Protein AF-Q0CJA8-F1 (afdb_monomer_lite)

Structure (mmCIF, N/CA/C/O backbone):
data_AF-Q0CJA8-F1
#
_entry.id   AF-Q0CJA8-F1
#
loop_
_atom_site.group_PDB
_atom_site.id
_atom_site.type_symbol
_atom_site.label_atom_id
_atom_site.label_alt_id
_atom_site.label_comp_id
_atom_site.label_asym_id
_atom_site.label_entity_id
_atom_site.label_seq_id
_atom_site.pdbx_PDB_ins_code
_atom_site.Cartn_x
_atom_site.Cartn_y
_atom_site.Cartn_z
_atom_site.occupancy
_atom_site.B_iso_or_equiv
_atom_site.auth_seq_id
_atom_site.auth_comp_id
_atom_site.auth_asym_id
_atom_site.auth_atom_id
_atom_site.pdbx_PDB_model_num
ATOM 1 N N . MET A 1 1 ? -18.401 -50.082 -45.861 1.00 36.56 1 MET A N 1
ATOM 2 C CA . MET A 1 1 ? -17.234 -49.374 -46.428 1.00 36.56 1 MET A CA 1
ATOM 3 C C . MET A 1 1 ? -16.599 -48.548 -45.324 1.00 36.56 1 MET A C 1
ATOM 5 O O . MET A 1 1 ? -17.318 -48.030 -44.482 1.00 36.56 1 MET A O 1
ATOM 9 N N . VAL A 1 2 ? -15.270 -48.562 -45.287 1.00 37.38 2 VAL A N 1
ATOM 10 C CA . VAL A 1 2 ? -14.382 -47.976 -44.272 1.00 37.38 2 VAL A CA 1
ATOM 11 C C . VAL A 1 2 ? -14.231 -46.462 -44.493 1.00 37.38 2 VAL A C 1
ATOM 13 O O . VAL A 1 2 ? -14.457 -45.998 -45.608 1.00 37.38 2 VAL A O 1
ATOM 16 N N . SER A 1 3 ? -13.731 -45.773 -43.458 1.00 34.97 3 SER A N 1
ATOM 17 C CA . SER A 1 3 ? -13.050 -44.462 -43.470 1.00 34.97 3 SER A CA 1
ATOM 18 C C . SER A 1 3 ? -13.935 -43.213 -43.446 1.00 34.97 3 SER A C 1
ATOM 20 O O . SER A 1 3 ? -14.937 -43.146 -44.136 1.00 34.97 3 SER A O 1
ATOM 22 N N . SER A 1 4 ? -13.614 -42.141 -42.718 1.00 42.16 4 SER A N 1
ATOM 23 C CA . SER A 1 4 ? -12.498 -41.833 -41.813 1.00 42.16 4 SER A CA 1
ATOM 24 C C . SER A 1 4 ? -12.898 -40.635 -40.945 1.00 42.16 4 SER A C 1
ATOM 26 O O . SER A 1 4 ? -13.645 -39.761 -41.374 1.00 42.16 4 SER A O 1
ATOM 28 N N . SER A 1 5 ? -12.349 -40.597 -39.738 1.00 47.03 5 SER A N 1
ATOM 29 C CA . SER A 1 5 ? -12.388 -39.492 -38.783 1.00 47.03 5 SER A CA 1
ATOM 30 C C . SER A 1 5 ? -11.631 -38.235 -39.272 1.00 47.03 5 SER A C 1
ATOM 32 O O . SER A 1 5 ? -10.778 -38.346 -40.149 1.00 47.03 5 SER A O 1
ATOM 34 N N . VAL A 1 6 ? -11.835 -37.107 -38.560 1.00 43.12 6 VAL A N 1
ATOM 35 C CA . VAL A 1 6 ? -10.802 -36.138 -38.087 1.00 43.12 6 VAL A CA 1
ATOM 36 C C . VAL A 1 6 ? -10.904 -34.654 -38.552 1.00 43.12 6 VAL A C 1
ATOM 38 O O . VAL A 1 6 ? -10.620 -34.327 -39.694 1.00 43.12 6 VAL A O 1
ATOM 41 N N . LYS A 1 7 ? -11.120 -33.791 -37.529 1.00 45.44 7 LYS A N 1
ATOM 42 C CA . LYS A 1 7 ? -10.641 -32.404 -37.221 1.00 45.44 7 LYS A CA 1
ATOM 43 C C . LYS A 1 7 ? -11.116 -31.178 -38.021 1.00 45.44 7 LYS A C 1
ATOM 45 O O . LYS A 1 7 ? -10.815 -31.035 -39.194 1.00 45.44 7 LYS A O 1
ATOM 50 N N . LEU A 1 8 ? -11.625 -30.177 -37.291 1.00 44.47 8 LEU A N 1
ATOM 51 C CA . LEU A 1 8 ? -10.907 -29.016 -36.698 1.00 44.47 8 LEU A CA 1
ATOM 52 C C . LEU A 1 8 ? -11.946 -28.299 -35.796 1.00 44.47 8 LEU A C 1
ATOM 54 O O . LEU A 1 8 ? -13.041 -28.032 -36.267 1.00 44.47 8 LEU A O 1
ATOM 58 N N . LEU A 1 9 ? -11.847 -28.194 -34.465 1.00 47.41 9 LEU A N 1
ATOM 59 C CA . LEU A 1 9 ? -10.928 -27.439 -33.596 1.00 47.41 9 LEU A CA 1
ATOM 60 C C . LEU A 1 9 ? -10.738 -25.954 -33.969 1.00 47.41 9 LEU A C 1
ATOM 62 O O . LEU A 1 9 ? -10.571 -25.631 -35.138 1.00 47.41 9 LEU A O 1
ATOM 66 N N . LEU A 1 10 ? -10.631 -25.136 -32.911 1.00 41.78 10 LEU A N 1
ATOM 67 C CA . LEU A 1 10 ? -10.485 -23.674 -32.797 1.00 41.78 10 LEU A CA 1
ATOM 68 C C . LEU A 1 10 ? -11.834 -22.936 -32.681 1.00 41.78 10 LEU A C 1
ATOM 70 O O . LEU A 1 10 ? -12.652 -22.987 -33.582 1.00 41.78 10 LEU A O 1
ATOM 74 N N . SER A 1 11 ? -12.159 -22.249 -31.585 1.00 42.72 11 SER A N 1
ATOM 75 C CA . SER A 1 11 ? -11.274 -21.460 -30.722 1.00 42.72 11 SER A CA 1
ATOM 76 C C . SER A 1 11 ? -11.854 -21.283 -29.313 1.00 42.72 11 SER A C 1
ATOM 78 O O . SER A 1 11 ? -12.697 -20.421 -29.078 1.00 42.72 11 SER A O 1
ATOM 80 N N . ALA A 1 12 ? -11.340 -22.053 -28.354 1.00 37.88 12 ALA A N 1
ATOM 81 C CA . ALA A 1 12 ? -11.289 -21.606 -26.969 1.00 37.88 12 ALA A CA 1
ATOM 82 C C . ALA A 1 12 ? -10.102 -20.640 -26.873 1.00 37.88 12 ALA A C 1
ATOM 84 O O . ALA A 1 12 ? -8.967 -21.064 -26.658 1.00 37.88 12 ALA A O 1
ATOM 85 N N . PHE A 1 13 ? -10.341 -19.352 -27.133 1.00 45.44 13 PHE A N 1
ATOM 86 C CA . PHE A 1 13 ? -9.369 -18.335 -26.753 1.00 45.44 13 PHE A CA 1
ATOM 87 C C . PHE A 1 13 ? -9.346 -18.288 -25.232 1.00 45.44 13 PHE A C 1
ATOM 89 O O . PHE A 1 13 ? -10.306 -17.885 -24.576 1.00 45.44 13 PHE A O 1
ATOM 96 N N . GLY A 1 14 ? -8.248 -18.814 -24.701 1.00 45.00 14 GLY A N 1
ATOM 97 C CA . GLY A 1 14 ? -7.939 -18.791 -23.296 1.00 45.00 14 GLY A CA 1
ATOM 98 C C . GLY A 1 14 ? -7.745 -17.358 -22.834 1.00 45.00 14 GLY A C 1
ATOM 99 O O . GLY A 1 14 ? -6.890 -16.636 -23.334 1.00 45.00 14 GLY A O 1
ATOM 100 N N . LEU A 1 15 ? -8.501 -17.000 -21.811 1.00 44.06 15 LEU A N 1
ATOM 101 C CA . LEU A 1 15 ? -8.012 -16.135 -20.754 1.00 44.06 15 LEU A CA 1
ATOM 102 C C . LEU A 1 15 ? -7.876 -17.021 -19.519 1.00 44.06 15 LEU A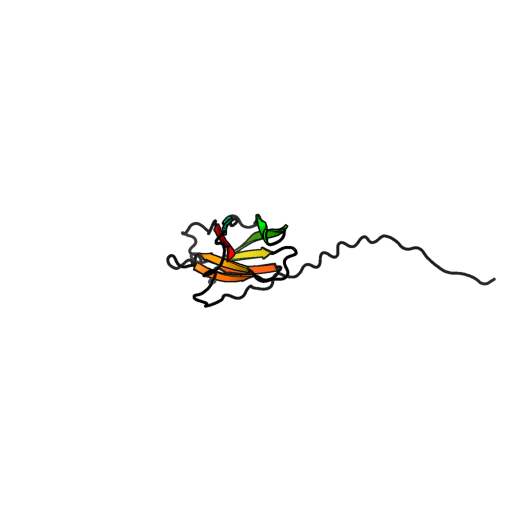 C 1
ATOM 104 O O . LEU A 1 15 ? -8.609 -16.889 -18.546 1.00 44.06 15 LEU A O 1
ATOM 108 N N . MET A 1 16 ? -6.926 -17.961 -19.570 1.00 36.38 16 MET A N 1
ATOM 109 C CA . MET A 1 16 ? -6.277 -18.391 -18.335 1.00 36.38 16 MET A CA 1
ATOM 110 C C . MET A 1 16 ? -5.393 -17.220 -17.909 1.00 36.38 16 MET A C 1
ATOM 112 O O . MET A 1 16 ? -4.185 -17.221 -18.120 1.00 36.38 16 MET A O 1
ATOM 116 N N . GLY A 1 17 ? -6.021 -16.174 -17.369 1.00 34.66 17 GLY A N 1
ATOM 117 C CA . GLY A 1 17 ? -5.324 -15.302 -16.447 1.00 34.66 17 GLY A CA 1
ATOM 118 C C . GLY A 1 17 ? -4.960 -16.206 -15.287 1.00 34.66 17 GLY A C 1
ATOM 119 O O . GLY A 1 17 ? -5.837 -16.607 -14.524 1.00 34.66 17 GLY A O 1
ATOM 120 N N . PHE A 1 18 ? -3.701 -16.632 -15.228 1.00 39.69 18 PHE A N 1
ATOM 121 C CA . PHE A 1 18 ? -3.167 -17.251 -14.032 1.00 39.69 18 PHE A CA 1
ATOM 122 C C . PHE A 1 18 ? -3.367 -16.219 -12.928 1.00 39.69 18 PHE A C 1
ATOM 124 O O . PHE A 1 18 ? -2.618 -15.251 -12.836 1.00 39.69 18 PHE A O 1
ATOM 131 N N . ALA A 1 19 ? -4.432 -16.375 -12.143 1.00 48.25 19 ALA A N 1
ATOM 132 C CA . ALA A 1 19 ? -4.582 -15.666 -10.893 1.00 48.25 19 ALA A CA 1
ATOM 133 C C . ALA A 1 19 ? -3.474 -16.215 -9.997 1.00 48.25 19 ALA A C 1
ATOM 135 O O . ALA A 1 19 ? -3.655 -17.206 -9.291 1.00 48.25 19 ALA A O 1
ATOM 136 N N . THR A 1 20 ? -2.276 -15.643 -10.113 1.00 55.50 20 THR A N 1
ATOM 137 C CA . THR A 1 20 ? -1.251 -15.808 -9.097 1.00 55.50 20 THR A CA 1
ATOM 138 C C . THR A 1 20 ? -1.882 -15.243 -7.838 1.00 55.50 20 THR A C 1
ATOM 140 O O . THR A 1 20 ? -2.110 -14.034 -7.759 1.00 55.50 20 THR A O 1
ATOM 143 N N . ALA A 1 21 ? -2.279 -16.118 -6.915 1.00 56.34 21 ALA A N 1
ATOM 144 C CA . ALA A 1 21 ? -2.753 -15.678 -5.617 1.00 56.34 21 ALA A CA 1
ATOM 145 C C . ALA A 1 21 ? -1.670 -14.778 -5.020 1.00 56.34 21 ALA A C 1
ATOM 147 O O . ALA A 1 21 ? -0.488 -15.129 -5.077 1.00 56.34 21 ALA A O 1
ATOM 148 N N . ALA A 1 22 ? -2.071 -13.616 -4.514 1.00 61.78 22 ALA A N 1
ATOM 149 C CA . ALA A 1 22 ? -1.145 -12.745 -3.823 1.00 61.78 22 ALA A CA 1
ATOM 150 C C . ALA A 1 22 ? -0.563 -13.518 -2.634 1.00 61.78 22 ALA A C 1
ATOM 152 O O . ALA A 1 22 ? -1.296 -14.091 -1.826 1.00 61.78 22 ALA A O 1
ATOM 153 N N . VAL A 1 23 ? 0.762 -13.609 -2.578 1.00 78.00 23 VAL A N 1
ATOM 154 C CA . VAL A 1 23 ? 1.463 -14.170 -1.416 1.00 78.00 23 VAL A CA 1
ATOM 155 C C . VAL A 1 23 ? 1.626 -13.045 -0.399 1.00 78.00 23 VAL A C 1
ATOM 157 O O . VAL A 1 23 ? 1.694 -11.889 -0.788 1.00 78.00 23 VAL A O 1
ATOM 160 N N . GLN A 1 24 ? 1.687 -13.320 0.899 1.00 79.00 24 GLN A N 1
ATOM 161 C CA . GLN A 1 24 ? 2.022 -12.261 1.853 1.00 79.00 24 GLN A CA 1
ATOM 162 C C . GLN A 1 24 ? 3.492 -11.845 1.665 1.00 79.00 24 GLN A C 1
ATOM 164 O O . GLN A 1 24 ? 4.369 -12.707 1.656 1.00 79.00 24 GLN A O 1
ATOM 169 N N . CYS A 1 25 ? 3.764 -10.547 1.511 1.00 82.44 25 CYS A N 1
ATOM 170 C CA . CYS A 1 25 ? 5.130 -10.040 1.375 1.00 82.44 25 CYS A CA 1
ATOM 171 C C . CYS A 1 25 ? 5.890 -10.143 2.715 1.00 82.44 25 CYS A C 1
ATOM 173 O O . CYS A 1 25 ? 5.310 -9.940 3.790 1.00 82.44 25 CYS A O 1
ATOM 175 N N . ASP A 1 26 ? 7.201 -10.386 2.656 1.00 76.56 26 ASP A N 1
ATOM 176 C CA . ASP A 1 26 ? 8.048 -10.467 3.848 1.00 76.56 26 ASP A CA 1
ATOM 177 C C . ASP A 1 26 ? 8.347 -9.069 4.410 1.00 76.56 26 ASP A C 1
ATOM 179 O O . ASP A 1 26 ? 8.857 -8.190 3.707 1.00 76.56 26 ASP A O 1
ATOM 183 N N . LEU A 1 27 ? 8.056 -8.868 5.700 1.00 80.38 27 LEU A N 1
ATOM 184 C CA . LEU A 1 27 ? 8.531 -7.706 6.451 1.00 80.38 27 LEU A CA 1
ATOM 185 C C . LEU A 1 27 ? 10.025 -7.889 6.727 1.00 80.38 27 LEU A C 1
ATOM 187 O O . LEU A 1 27 ? 10.428 -8.871 7.354 1.00 80.38 27 LEU A O 1
ATOM 191 N N . VAL A 1 28 ? 10.842 -6.929 6.306 1.00 77.56 28 VAL A N 1
ATOM 192 C CA . VAL A 1 28 ? 12.296 -7.019 6.451 1.00 77.56 28 VAL A CA 1
ATOM 193 C C . VAL A 1 28 ? 12.778 -6.074 7.541 1.00 77.56 28 VAL A C 1
ATOM 195 O O . VAL A 1 28 ? 12.577 -4.866 7.479 1.00 77.56 28 VAL A O 1
ATOM 198 N N . ALA A 1 29 ? 13.458 -6.636 8.542 1.00 66.38 29 ALA A N 1
ATOM 199 C CA . ALA A 1 29 ? 14.008 -5.915 9.692 1.00 66.38 29 ALA A CA 1
ATOM 200 C C . ALA A 1 29 ? 15.339 -5.188 9.386 1.00 66.38 29 ALA A C 1
ATOM 202 O O . ALA A 1 29 ? 16.186 -5.063 10.265 1.00 66.38 29 ALA A O 1
ATOM 203 N N . SER A 1 30 ? 15.575 -4.785 8.134 1.00 58.34 30 SER A N 1
ATOM 204 C CA . SER A 1 30 ? 16.865 -4.236 7.697 1.00 58.34 30 SER A CA 1
ATOM 205 C C . SER A 1 30 ? 16.913 -2.712 7.826 1.00 58.34 30 SER A C 1
ATOM 207 O O . SER A 1 30 ? 16.070 -2.014 7.263 1.00 58.34 30 SER A O 1
ATOM 209 N N . ASP A 1 31 ? 17.968 -2.211 8.478 1.00 56.12 31 ASP A N 1
ATOM 210 C CA . ASP A 1 31 ? 18.325 -0.785 8.572 1.00 56.12 31 ASP A CA 1
ATOM 211 C C . ASP A 1 31 ? 18.698 -0.145 7.215 1.00 56.12 31 ASP A C 1
ATOM 213 O O . ASP A 1 31 ? 18.883 1.072 7.128 1.00 56.12 31 ASP A O 1
ATOM 217 N N . ASP A 1 32 ? 18.839 -0.956 6.160 1.00 54.81 32 ASP A N 1
ATOM 218 C CA . ASP A 1 32 ? 19.341 -0.550 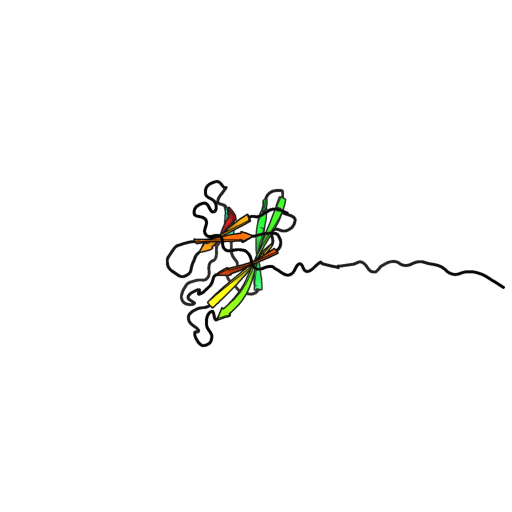4.844 1.00 54.81 32 ASP A CA 1
ATOM 219 C C . ASP A 1 32 ? 18.256 -0.471 3.765 1.00 54.81 32 ASP A C 1
ATOM 221 O O . ASP A 1 32 ? 18.575 -0.260 2.591 1.00 54.81 32 ASP A O 1
ATOM 225 N N . CYS A 1 33 ? 16.978 -0.608 4.133 1.00 65.31 33 CYS A N 1
ATOM 226 C CA . CYS A 1 33 ? 15.879 -0.467 3.183 1.00 65.31 33 CYS A CA 1
ATOM 227 C C . CYS A 1 33 ? 15.999 0.869 2.431 1.00 65.31 33 CYS A C 1
ATOM 229 O O . CYS A 1 33 ? 15.893 1.936 3.032 1.00 65.31 33 CYS A O 1
ATOM 231 N N . GLY A 1 34 ? 16.268 0.822 1.125 1.00 55.81 34 GLY A N 1
ATOM 232 C CA . GLY A 1 34 ? 16.364 2.019 0.286 1.00 55.81 34 GLY A CA 1
ATOM 233 C C . GLY A 1 34 ? 17.544 2.948 0.539 1.00 55.81 34 GLY A C 1
ATOM 234 O O . GLY A 1 34 ? 17.538 4.064 0.024 1.00 55.81 34 GLY A O 1
ATOM 235 N N . ARG A 1 35 ? 18.576 2.536 1.293 1.00 52.81 35 ARG A N 1
ATOM 236 C CA . ARG A 1 35 ? 19.730 3.416 1.576 1.00 52.81 35 ARG A CA 1
ATOM 237 C C . ARG A 1 35 ? 20.536 3.824 0.336 1.00 52.81 35 ARG A C 1
ATOM 239 O O . ARG A 1 35 ? 21.317 4.765 0.432 1.00 52.81 35 ARG A O 1
ATOM 246 N N . ASN A 1 36 ? 20.356 3.156 -0.805 1.00 50.94 36 ASN A N 1
ATOM 247 C CA . ASN A 1 36 ? 21.163 3.369 -2.013 1.00 50.94 36 ASN A CA 1
ATOM 248 C C . ASN A 1 36 ? 20.351 3.572 -3.303 1.00 50.94 36 ASN A C 1
ATOM 250 O O . ASN A 1 36 ? 20.908 3.456 -4.394 1.00 50.94 36 ASN A O 1
ATOM 254 N N . SER A 1 37 ? 19.059 3.875 -3.215 1.00 51.88 37 SER A N 1
ATOM 255 C CA . SER A 1 37 ? 18.171 3.843 -4.382 1.00 51.88 37 SER A CA 1
ATOM 256 C C . SER A 1 37 ? 17.327 5.102 -4.504 1.00 51.88 37 SER A C 1
ATOM 258 O O . SER A 1 37 ? 17.060 5.808 -3.534 1.00 51.88 37 SER A O 1
ATOM 260 N N . HIS A 1 38 ? 16.964 5.413 -5.747 1.00 53.84 38 HIS A N 1
ATOM 261 C CA . HIS A 1 38 ? 16.131 6.544 -6.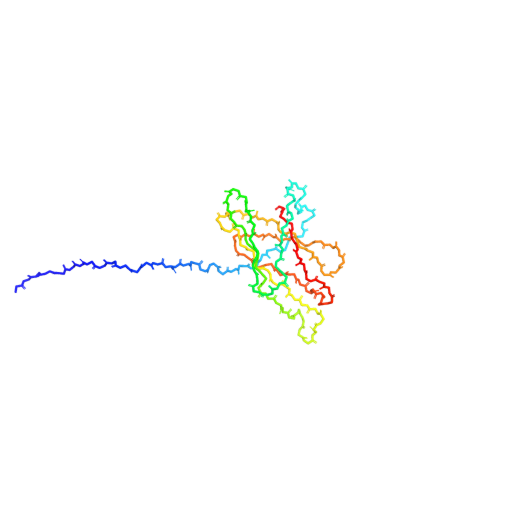127 1.00 53.84 38 HIS A CA 1
ATOM 262 C C . HIS A 1 38 ? 14.7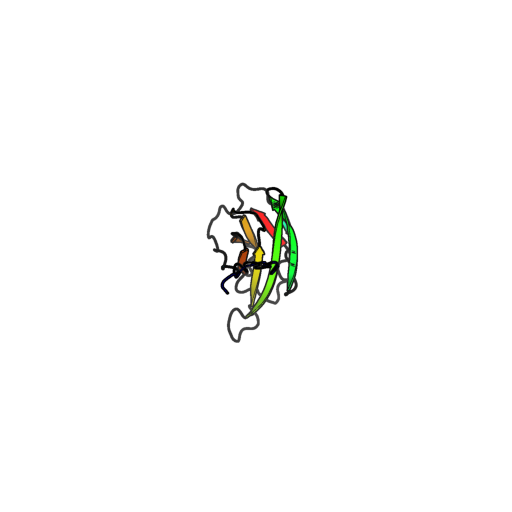92 6.485 -5.384 1.00 53.84 38 HIS A C 1
ATOM 264 O O . HIS A 1 38 ? 13.876 5.808 -5.835 1.00 53.84 38 HIS A O 1
ATOM 270 N N . SER A 1 39 ? 14.696 7.194 -4.257 1.00 59.34 39 SER A N 1
ATOM 271 C CA . SER A 1 39 ? 13.446 7.379 -3.525 1.00 59.34 39 SER A CA 1
ATOM 272 C C . SER A 1 39 ? 12.465 8.110 -4.434 1.00 59.34 39 SER A C 1
ATOM 274 O O . SER A 1 39 ? 12.610 9.307 -4.702 1.00 59.34 39 SER A O 1
ATOM 276 N N . LEU A 1 40 ? 11.520 7.353 -4.977 1.00 69.69 40 LEU A N 1
ATOM 277 C CA . LEU A 1 40 ? 10.379 7.877 -5.704 1.00 69.69 40 LEU A CA 1
ATOM 278 C C . LEU A 1 40 ? 9.164 7.715 -4.802 1.00 69.69 40 LEU A C 1
ATOM 280 O O . LEU A 1 40 ? 8.874 6.619 -4.320 1.00 69.69 40 LEU A O 1
ATOM 284 N N . ASP A 1 41 ? 8.502 8.839 -4.552 1.00 81.12 41 ASP A N 1
ATOM 285 C CA . ASP A 1 41 ? 7.280 8.897 -3.767 1.00 81.12 41 ASP A CA 1
ATOM 286 C C . ASP A 1 41 ? 6.082 8.619 -4.680 1.00 81.12 41 ASP A C 1
ATOM 288 O O . ASP A 1 41 ? 5.899 9.270 -5.717 1.00 81.12 41 ASP A O 1
ATOM 292 N N . HIS A 1 42 ? 5.285 7.622 -4.316 1.00 86.44 42 HIS A N 1
ATOM 293 C CA . HIS A 1 42 ? 4.164 7.137 -5.109 1.00 86.44 42 HIS A CA 1
ATOM 294 C C . HIS A 1 42 ? 2.871 7.216 -4.313 1.00 86.44 42 HIS A C 1
ATOM 296 O O . HIS A 1 42 ? 2.835 6.948 -3.115 1.00 86.44 42 HIS A O 1
ATOM 302 N N . LYS A 1 43 ? 1.770 7.534 -5.000 1.00 90.12 43 LYS A N 1
ATOM 303 C CA . LYS A 1 43 ? 0.451 7.584 -4.365 1.00 90.12 43 LYS A CA 1
ATOM 304 C C . LYS A 1 43 ? 0.002 6.196 -3.926 1.00 90.12 43 LYS A C 1
ATOM 306 O O . LYS A 1 43 ? 0.022 5.256 -4.720 1.00 90.12 43 LYS A O 1
ATOM 311 N N . LEU A 1 44 ? -0.534 6.118 -2.715 1.00 92.56 44 LEU A N 1
ATOM 312 C CA . LEU A 1 44 ? -1.207 4.948 -2.172 1.00 92.56 44 LEU A CA 1
ATOM 313 C C . LEU A 1 44 ? -2.729 5.189 -2.128 1.00 92.56 44 LEU A C 1
ATOM 315 O O . LEU A 1 44 ? -3.166 6.269 -1.720 1.00 92.56 44 LEU A O 1
ATOM 319 N N . PRO A 1 45 ? -3.566 4.240 -2.583 1.00 94.12 45 PRO A N 1
ATOM 320 C CA . PRO A 1 45 ? -5.016 4.393 -2.513 1.00 94.12 45 PRO A CA 1
ATOM 321 C C . PRO A 1 45 ? -5.499 4.463 -1.063 1.00 94.12 45 PRO A C 1
ATOM 323 O O . PRO A 1 45 ? -5.194 3.593 -0.263 1.00 94.12 45 PRO A O 1
ATOM 326 N N . THR A 1 46 ? -6.334 5.450 -0.746 1.00 94.69 46 THR A N 1
ATOM 327 C CA . THR A 1 46 ? -6.871 5.665 0.612 1.00 94.69 46 THR A CA 1
ATOM 328 C C . THR A 1 46 ? -8.283 5.111 0.808 1.00 94.69 46 THR A C 1
ATOM 330 O O . THR A 1 46 ? -8.886 5.272 1.865 1.00 94.69 46 THR A O 1
ATOM 333 N N . SER A 1 47 ? -8.850 4.472 -0.216 1.00 95.94 47 SER A N 1
ATOM 334 C CA . SER A 1 47 ? -10.191 3.883 -0.185 1.00 95.94 47 SER A CA 1
ATOM 335 C C . SER A 1 47 ? -10.142 2.421 -0.606 1.00 95.94 47 SER A C 1
ATOM 337 O O . SER A 1 47 ? -9.611 2.104 -1.672 1.00 95.94 47 SER A O 1
ATOM 339 N N . VAL A 1 48 ? -10.736 1.542 0.205 1.00 95.88 48 VAL A N 1
ATOM 340 C CA . VAL A 1 48 ? -10.818 0.099 -0.071 1.00 95.88 48 VAL A CA 1
ATOM 341 C C . VAL A 1 48 ? -11.429 -0.156 -1.455 1.00 95.88 48 VAL A C 1
ATOM 343 O O . VAL A 1 48 ? -12.426 0.456 -1.835 1.00 95.88 48 VAL A O 1
ATOM 346 N N . GLY A 1 49 ? -10.806 -1.052 -2.217 1.00 93.88 49 GLY A N 1
ATOM 347 C CA . GLY A 1 49 ? -11.147 -1.387 -3.599 1.00 93.88 49 GLY A CA 1
ATOM 348 C C . GLY A 1 49 ? -10.509 -0.477 -4.652 1.00 93.88 49 GLY A C 1
ATOM 349 O O . GLY A 1 49 ? -10.587 -0.793 -5.838 1.00 93.88 49 GLY A O 1
ATOM 350 N N . SER A 1 50 ? -9.867 0.622 -4.249 1.00 94.94 50 SER A N 1
ATOM 351 C CA . SER A 1 50 ? -9.209 1.547 -5.178 1.00 94.94 50 SER A CA 1
ATOM 352 C C . SER A 1 50 ? -7.789 1.097 -5.508 1.00 94.94 50 SER A C 1
ATOM 354 O O . SER A 1 50 ? -7.101 0.504 -4.676 1.00 94.94 50 SER A O 1
ATOM 356 N N . THR A 1 51 ? -7.336 1.443 -6.712 1.00 95.31 51 THR A N 1
ATOM 357 C CA . THR A 1 51 ? -6.008 1.101 -7.227 1.00 95.31 51 THR A CA 1
ATOM 358 C C . THR A 1 51 ? -5.343 2.339 -7.801 1.00 95.31 51 THR A C 1
ATOM 360 O O . THR A 1 51 ? -5.969 3.085 -8.557 1.00 95.31 51 THR A O 1
ATOM 363 N N . PHE A 1 52 ? -4.068 2.535 -7.479 1.00 93.31 52 PHE A N 1
ATOM 364 C CA . PHE A 1 52 ? -3.207 3.480 -8.178 1.00 93.31 52 PHE A CA 1
ATOM 365 C C . PHE A 1 52 ? -2.128 2.743 -8.958 1.00 93.31 52 PHE A C 1
ATOM 367 O O . PHE A 1 52 ? -1.671 1.671 -8.564 1.00 93.31 52 PHE A O 1
ATOM 374 N N . PHE A 1 53 ? -1.755 3.340 -10.085 1.00 89.69 53 PHE A N 1
ATOM 375 C CA . PHE A 1 53 ? -0.761 2.829 -11.014 1.00 89.69 53 PHE A CA 1
ATOM 376 C C . PHE A 1 53 ? 0.411 3.803 -11.053 1.00 89.69 53 PHE A C 1
ATOM 378 O O . PHE A 1 53 ? 0.211 5.021 -11.022 1.00 89.69 53 PHE A O 1
ATOM 385 N N . ALA A 1 54 ? 1.614 3.260 -11.140 1.00 83.94 54 ALA A N 1
ATOM 386 C CA . ALA A 1 54 ? 2.843 4.007 -11.312 1.00 83.94 54 ALA A CA 1
ATOM 387 C C . ALA A 1 54 ? 3.690 3.345 -12.397 1.00 83.94 54 ALA A C 1
ATOM 389 O O . ALA A 1 54 ? 3.646 2.125 -12.581 1.00 83.94 54 ALA A O 1
ATOM 390 N N . ASP A 1 55 ? 4.485 4.152 -13.093 1.00 78.38 55 ASP A N 1
ATOM 391 C CA . ASP A 1 55 ? 5.503 3.624 -13.989 1.00 78.38 55 ASP A CA 1
ATOM 392 C C . ASP A 1 55 ? 6.529 2.841 -13.155 1.00 78.38 55 ASP A C 1
ATOM 394 O O . ASP A 1 55 ? 7.104 3.358 -12.194 1.00 78.38 55 ASP A O 1
ATOM 398 N N . GLY A 1 56 ? 6.711 1.568 -13.494 1.00 68.94 56 GLY A N 1
ATOM 399 C CA . GLY A 1 56 ? 7.733 0.702 -12.921 1.00 68.94 56 GLY A CA 1
ATOM 400 C C . GLY A 1 56 ? 9.091 0.904 -13.590 1.00 68.94 56 GLY A C 1
ATOM 401 O O . GLY A 1 56 ? 9.237 1.642 -14.568 1.00 68.94 56 GLY A O 1
ATOM 402 N N . PHE A 1 57 ? 10.115 0.204 -13.101 1.00 63.09 57 PHE A N 1
ATOM 403 C CA . PHE A 1 57 ? 11.410 0.216 -13.779 1.00 63.09 57 PHE A CA 1
ATOM 404 C C . PHE A 1 57 ? 11.346 -0.611 -15.074 1.00 63.09 57 PHE A C 1
ATOM 406 O O . PHE A 1 57 ? 10.534 -1.522 -15.218 1.00 63.09 57 PHE A O 1
ATOM 413 N N . HIS A 1 58 ? 12.215 -0.286 -16.035 1.00 66.44 58 HIS A N 1
ATOM 414 C CA . HIS A 1 58 ? 12.324 -0.985 -17.326 1.00 66.44 58 HIS A CA 1
ATOM 415 C C . HIS A 1 58 ? 11.058 -0.964 -18.213 1.00 66.44 58 HIS A C 1
ATOM 417 O O . HIS A 1 58 ? 10.955 -1.762 -19.140 1.00 66.44 58 HIS A O 1
ATOM 423 N N . GLY A 1 59 ? 10.135 -0.020 -17.989 1.00 66.44 59 GLY A N 1
ATOM 424 C CA . GLY A 1 59 ? 8.965 0.201 -18.852 1.00 66.44 59 GLY A CA 1
ATOM 425 C C . GLY A 1 59 ? 7.725 -0.630 -18.501 1.00 66.44 59 GLY A C 1
ATOM 426 O O . GLY A 1 59 ? 6.780 -0.644 -19.286 1.00 66.44 59 GLY A O 1
ATOM 427 N N . GLY A 1 60 ? 7.723 -1.313 -17.350 1.00 74.44 60 GLY A N 1
ATOM 428 C CA . GLY A 1 60 ? 6.535 -1.967 -16.790 1.00 74.44 60 GLY A CA 1
ATOM 429 C C . GLY A 1 60 ? 5.641 -1.005 -15.998 1.00 74.44 60 GLY A C 1
ATOM 430 O O . GLY A 1 60 ? 6.010 0.142 -15.761 1.00 74.44 60 GLY A O 1
ATOM 431 N N . VAL A 1 61 ? 4.473 -1.477 -15.554 1.00 82.44 61 VAL A N 1
ATOM 432 C CA . VAL A 1 61 ? 3.559 -0.732 -14.667 1.00 82.44 61 VAL A CA 1
ATOM 433 C C . VAL A 1 61 ? 3.464 -1.459 -13.332 1.00 82.44 61 VAL A C 1
ATOM 435 O O . VAL A 1 61 ? 3.142 -2.646 -13.295 1.00 82.44 61 VAL A O 1
ATOM 438 N N . VAL A 1 62 ? 3.701 -0.733 -12.241 1.00 86.31 62 VAL A N 1
ATOM 439 C CA . VAL A 1 62 ? 3.427 -1.198 -10.877 1.00 86.31 62 VAL A CA 1
ATOM 440 C C . VAL A 1 62 ? 2.047 -0.696 -10.467 1.00 86.31 62 VAL A C 1
ATOM 442 O O . VAL A 1 62 ? 1.657 0.422 -10.809 1.00 86.31 62 VAL A O 1
ATOM 445 N N . ASN A 1 63 ? 1.296 -1.499 -9.719 1.00 90.44 63 ASN A N 1
ATOM 446 C CA . ASN A 1 63 ? 0.077 -1.033 -9.072 1.00 90.44 63 ASN A CA 1
ATOM 447 C C . ASN A 1 63 ? 0.042 -1.375 -7.586 1.00 90.44 63 ASN A C 1
ATOM 449 O O . ASN A 1 63 ? 0.609 -2.375 -7.147 1.00 90.44 63 ASN A O 1
ATOM 453 N N . ALA A 1 64 ? -0.644 -0.512 -6.843 1.00 93.38 64 ALA A N 1
ATOM 454 C CA . ALA A 1 64 ? -0.988 -0.703 -5.448 1.00 93.38 64 ALA A CA 1
ATOM 455 C C . ALA A 1 64 ? -2.511 -0.619 -5.320 1.00 93.38 64 ALA A C 1
ATOM 457 O O . ALA A 1 64 ? -3.118 0.373 -5.740 1.00 93.38 64 ALA A O 1
ATOM 458 N N . LYS A 1 65 ? -3.135 -1.647 -4.746 1.00 95.56 65 LYS A N 1
ATOM 459 C CA . LYS A 1 65 ? -4.576 -1.710 -4.485 1.00 95.56 65 LYS A CA 1
ATOM 460 C C . LYS A 1 65 ? -4.834 -1.809 -2.989 1.00 95.56 65 LYS A C 1
ATOM 462 O O . LYS A 1 65 ? -4.241 -2.647 -2.320 1.00 95.56 65 LYS A O 1
ATOM 467 N N . PHE A 1 66 ? -5.739 -0.986 -2.464 1.00 96.88 66 PHE A N 1
ATOM 468 C CA . PHE A 1 66 ? -6.175 -1.105 -1.073 1.00 96.88 66 PHE A CA 1
ATOM 469 C C . PHE A 1 66 ? -7.214 -2.227 -0.984 1.00 96.88 66 PHE A C 1
ATOM 471 O O . PHE A 1 66 ? -8.371 -2.039 -1.356 1.00 96.88 66 PHE A O 1
ATOM 478 N N . GLU A 1 67 ? -6.802 -3.411 -0.541 1.00 96.25 67 GLU A N 1
ATOM 479 C CA . GLU A 1 67 ? -7.643 -4.610 -0.544 1.00 96.25 67 GLU A CA 1
ATOM 480 C C . GLU A 1 67 ? -8.663 -4.619 0.590 1.00 96.25 67 GLU A C 1
ATOM 482 O O . GLU A 1 67 ? -9.839 -4.900 0.354 1.00 96.25 67 GLU A O 1
ATOM 487 N N . SER A 1 68 ? -8.243 -4.316 1.824 1.00 95.69 68 SER A N 1
ATOM 488 C CA . SER A 1 68 ? -9.149 -4.455 2.967 1.00 95.69 68 SER A CA 1
ATOM 489 C C . SER A 1 68 ? -8.769 -3.673 4.220 1.00 95.69 68 SER A C 1
ATOM 491 O O . SER A 1 68 ? -7.602 -3.619 4.607 1.00 95.69 68 SER A O 1
ATOM 493 N N . GLU A 1 69 ? -9.827 -3.154 4.851 1.00 95.06 69 GLU A N 1
ATOM 494 C CA . GLU A 1 69 ? -10.011 -2.711 6.241 1.00 95.06 69 GLU A CA 1
ATOM 495 C C . GLU A 1 69 ? -10.369 -3.834 7.243 1.00 95.06 69 GLU A C 1
ATOM 497 O O . GLU A 1 69 ? -11.562 -4.127 7.323 1.00 95.06 69 GLU A O 1
ATOM 502 N N . THR A 1 70 ? -9.463 -4.472 8.003 1.00 94.62 70 THR A N 1
ATOM 503 C CA . THR A 1 70 ? -9.874 -5.546 8.958 1.00 94.62 70 THR A CA 1
ATOM 504 C C . THR A 1 70 ? -9.499 -5.255 10.408 1.00 94.62 70 THR A C 1
ATOM 506 O O . THR A 1 70 ? -8.519 -4.578 10.664 1.00 94.62 70 THR A O 1
ATOM 509 N N . GLN A 1 71 ? -10.274 -5.730 11.389 1.00 94.25 71 GLN A N 1
ATOM 510 C CA . GLN A 1 71 ? -9.929 -5.539 12.808 1.00 94.25 71 GLN A CA 1
ATOM 511 C C . GLN A 1 71 ? -8.659 -6.318 13.167 1.00 94.25 71 GLN A C 1
ATOM 513 O O . GLN A 1 71 ? -8.629 -7.535 12.992 1.00 94.25 71 GLN A O 1
ATOM 518 N N . SER A 1 72 ? -7.656 -5.645 13.742 1.00 91.88 72 SER A N 1
ATOM 519 C CA . SER A 1 72 ? -6.410 -6.300 14.178 1.00 91.88 72 SER A CA 1
ATOM 520 C C . SER A 1 72 ? -6.645 -7.268 15.336 1.00 91.88 72 SER A C 1
ATOM 522 O O . SER A 1 72 ? -5.976 -8.291 15.463 1.00 91.88 72 SER A O 1
ATOM 524 N N . VAL A 1 73 ? -7.594 -6.931 16.216 1.00 90.12 73 VAL A N 1
ATOM 525 C CA . VAL A 1 73 ? -7.961 -7.731 17.387 1.00 90.12 73 VAL A CA 1
ATOM 526 C C . VAL A 1 73 ? -9.476 -7.795 17.477 1.00 90.12 73 VAL A C 1
ATOM 528 O O . VAL A 1 73 ? -10.152 -6.768 17.469 1.00 90.12 73 VAL A O 1
ATOM 531 N N . SER A 1 74 ? -10.017 -9.006 17.599 1.00 90.12 74 SER A N 1
ATOM 532 C CA . SER A 1 74 ? -11.460 -9.205 17.734 1.00 90.12 74 SER A CA 1
ATOM 533 C C . SER A 1 74 ? -12.014 -8.435 18.938 1.00 90.12 74 SER A C 1
ATOM 535 O O . SER A 1 74 ? -11.483 -8.527 20.045 1.00 90.12 74 SER A O 1
ATOM 537 N N . GLY A 1 75 ? -13.074 -7.656 18.715 1.00 88.50 75 GLY A N 1
ATOM 538 C CA . GLY A 1 75 ? -13.715 -6.847 19.756 1.00 88.50 75 GLY A CA 1
ATOM 539 C C . GLY A 1 75 ? -13.027 -5.510 20.050 1.00 88.50 75 GLY A C 1
ATOM 540 O O . GLY A 1 75 ? -13.575 -4.717 20.813 1.00 88.50 75 GLY A O 1
ATOM 541 N N . ASN A 1 76 ? -11.882 -5.217 19.423 1.00 88.19 76 ASN A N 1
ATOM 542 C CA . ASN A 1 76 ? -11.257 -3.900 19.459 1.00 88.19 76 ASN A CA 1
ATOM 543 C C . ASN A 1 76 ? -11.438 -3.207 18.102 1.00 88.19 76 ASN A C 1
ATOM 545 O O . ASN A 1 76 ? -10.862 -3.613 17.096 1.00 88.19 76 ASN A O 1
ATOM 549 N N . SER A 1 77 ? -12.238 -2.140 18.078 1.00 87.56 77 SER A N 1
ATOM 550 C CA . SER A 1 77 ? -12.489 -1.359 16.865 1.00 87.56 77 SER A CA 1
ATOM 551 C C . SER A 1 77 ? -11.516 -0.198 16.654 1.00 87.56 77 SER A C 1
ATOM 553 O O . SER A 1 77 ? -11.655 0.499 15.656 1.00 87.56 77 SER A O 1
ATOM 555 N N . GLN A 1 78 ? -10.588 0.058 17.580 1.00 91.50 78 GLN A N 1
ATOM 556 C CA . GLN A 1 78 ? -9.608 1.141 17.457 1.00 91.50 78 GLN A CA 1
ATOM 557 C C . GLN A 1 78 ? -8.497 0.787 16.468 1.00 91.50 78 GLN A C 1
ATOM 559 O O . GLN A 1 78 ? -8.048 1.662 15.733 1.00 91.50 78 GLN A O 1
ATOM 564 N N . TYR A 1 79 ? -8.068 -0.477 16.450 1.00 93.12 79 TYR A N 1
ATOM 565 C CA . TYR A 1 79 ? -6.934 -0.923 15.647 1.00 93.12 79 TYR A CA 1
ATOM 566 C C . TYR A 1 79 ? -7.367 -1.819 14.494 1.00 93.12 79 TYR A C 1
ATOM 568 O O . TYR A 1 79 ? -8.137 -2.770 14.675 1.00 93.12 79 TYR A O 1
ATOM 576 N N . VAL A 1 80 ? -6.850 -1.511 13.311 1.00 94.19 80 VAL A N 1
ATOM 577 C CA . VAL A 1 80 ? -7.131 -2.236 12.076 1.00 94.19 80 VAL A CA 1
ATOM 578 C C . VAL A 1 80 ? -5.866 -2.615 11.326 1.00 94.19 80 VAL A C 1
ATOM 580 O O . VAL A 1 80 ? -4.877 -1.895 11.340 1.00 94.19 80 VAL A O 1
ATOM 583 N N . ASP A 1 81 ? -5.903 -3.750 10.646 1.00 93.75 81 ASP A N 1
ATOM 584 C CA . ASP A 1 81 ? -4.879 -4.161 9.704 1.00 93.75 81 ASP A CA 1
ATOM 585 C C . ASP A 1 81 ? -5.282 -3.660 8.314 1.00 93.75 81 ASP A C 1
ATOM 587 O O . ASP A 1 81 ? -6.358 -3.999 7.805 1.00 93.75 81 ASP A O 1
ATOM 591 N N . LEU A 1 82 ? -4.416 -2.840 7.714 1.00 94.88 82 LEU A N 1
ATOM 592 C CA . LEU A 1 82 ? -4.571 -2.353 6.345 1.00 94.88 82 LEU A CA 1
ATOM 593 C C . LEU A 1 82 ? -3.855 -3.323 5.409 1.00 94.88 82 LEU A C 1
ATOM 595 O O . LEU A 1 82 ? -2.658 -3.563 5.578 1.00 94.88 82 LEU A O 1
ATOM 599 N N . THR A 1 83 ? -4.568 -3.869 4.427 1.00 94.94 83 THR A N 1
ATOM 600 C CA . THR A 1 83 ? -3.968 -4.752 3.415 1.00 94.94 83 THR A CA 1
ATOM 601 C C . THR A 1 83 ? -3.871 -4.034 2.079 1.00 94.94 83 THR A C 1
ATOM 603 O O . THR A 1 83 ? -4.887 -3.596 1.538 1.00 94.94 83 THR A O 1
ATOM 606 N N . TYR A 1 84 ? -2.657 -3.948 1.543 1.00 94.75 84 TYR A N 1
ATOM 607 C CA . TYR A 1 84 ? -2.376 -3.420 0.215 1.00 94.75 84 TYR A CA 1
ATOM 608 C C . TYR A 1 84 ? -1.804 -4.521 -0.668 1.00 94.75 84 TYR A C 1
ATOM 610 O O . TYR A 1 84 ? -0.780 -5.107 -0.329 1.00 94.75 84 TYR A O 1
ATOM 618 N N . ASN A 1 85 ? -2.428 -4.774 -1.813 1.00 94.25 85 ASN A N 1
ATOM 619 C CA . ASN A 1 85 ? -1.858 -5.639 -2.833 1.00 94.25 85 ASN A CA 1
ATOM 620 C C . ASN A 1 85 ? -0.919 -4.819 -3.718 1.00 94.25 85 ASN A C 1
ATOM 622 O O . ASN A 1 85 ? -1.350 -3.839 -4.332 1.00 94.25 85 ASN A O 1
ATOM 626 N N . PHE A 1 86 ? 0.350 -5.212 -3.776 1.00 91.75 86 PHE A N 1
ATOM 627 C CA . PHE A 1 86 ? 1.324 -4.648 -4.701 1.00 91.75 86 PHE A CA 1
ATOM 628 C C . PHE A 1 86 ? 1.595 -5.638 -5.822 1.00 91.75 86 PHE A C 1
ATOM 630 O O . PHE A 1 86 ? 1.928 -6.801 -5.579 1.00 91.75 86 PHE A O 1
ATOM 637 N N . ASN A 1 87 ? 1.507 -5.154 -7.056 1.00 89.75 87 ASN A N 1
ATOM 638 C CA . ASN A 1 87 ? 1.779 -5.948 -8.239 1.00 89.75 87 ASN A CA 1
ATOM 639 C C . ASN A 1 87 ? 2.754 -5.214 -9.167 1.00 89.75 87 ASN A C 1
ATOM 641 O O . ASN A 1 87 ? 2.495 -4.090 -9.591 1.00 89.75 87 ASN A O 1
ATOM 645 N N . LEU A 1 88 ? 3.883 -5.861 -9.455 1.00 86.38 88 LEU A N 1
ATOM 646 C CA . LEU A 1 88 ? 5.021 -5.327 -10.201 1.00 86.38 88 LEU A CA 1
ATOM 647 C C . LEU 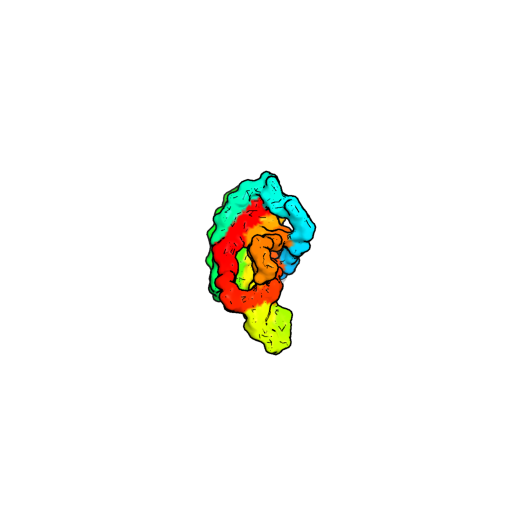A 1 88 ? 4.903 -5.519 -11.724 1.00 86.38 88 LEU A C 1
ATOM 649 O O . LEU A 1 88 ? 5.840 -5.206 -12.459 1.00 86.38 88 LEU A O 1
ATOM 653 N N . GLY A 1 89 ? 3.772 -6.041 -12.202 1.00 83.69 89 GLY A N 1
ATOM 654 C CA . GLY A 1 89 ? 3.540 -6.315 -13.615 1.00 83.69 89 GLY A CA 1
ATOM 655 C C . GLY A 1 89 ? 4.499 -7.381 -14.146 1.00 83.69 89 GLY A C 1
ATOM 656 O O . GLY A 1 89 ? 4.615 -8.461 -13.568 1.00 83.69 89 GLY A O 1
ATOM 657 N N . ASP A 1 90 ? 5.191 -7.058 -15.239 1.00 80.00 90 ASP A N 1
ATOM 658 C CA . ASP A 1 90 ? 6.151 -7.946 -15.911 1.00 80.00 90 ASP A CA 1
ATOM 659 C C . ASP A 1 90 ? 7.557 -7.925 -15.274 1.00 80.00 90 ASP A C 1
ATOM 661 O O . ASP A 1 90 ? 8.491 -8.523 -15.805 1.00 80.00 90 ASP A O 1
ATOM 665 N N . TYR A 1 91 ? 7.754 -7.204 -14.164 1.00 80.81 91 TYR A N 1
ATOM 666 C CA . TYR A 1 91 ? 9.048 -7.164 -13.488 1.00 80.81 91 TYR A CA 1
ATOM 667 C C . TYR A 1 91 ? 9.275 -8.415 -12.626 1.00 80.81 91 TYR A C 1
ATOM 669 O O . TYR A 1 91 ? 8.541 -8.697 -11.678 1.00 80.81 91 TYR A O 1
ATOM 677 N N . ASP A 1 92 ? 10.360 -9.126 -12.932 1.00 79.69 92 ASP A N 1
ATOM 678 C CA . ASP A 1 92 ? 10.718 -10.405 -12.307 1.00 79.69 92 ASP A CA 1
ATOM 679 C C . ASP A 1 92 ? 11.593 -10.270 -11.053 1.00 79.69 92 ASP A C 1
ATOM 681 O O . ASP A 1 92 ? 12.020 -11.284 -10.497 1.00 79.69 92 ASP A O 1
ATOM 685 N N . GLY A 1 93 ? 11.925 -9.045 -10.639 1.00 80.44 93 GLY A N 1
ATOM 686 C CA . GLY A 1 93 ? 12.759 -8.783 -9.469 1.00 80.44 93 GLY A CA 1
ATOM 687 C C . GLY A 1 93 ? 11.956 -8.465 -8.208 1.00 80.44 93 GLY A C 1
ATOM 688 O O . GLY A 1 93 ? 10.745 -8.667 -8.134 1.00 80.44 93 GLY A O 1
ATOM 689 N N . THR A 1 94 ? 12.659 -7.935 -7.211 1.00 83.06 94 THR A N 1
ATOM 690 C CA . THR A 1 94 ? 12.085 -7.496 -5.933 1.00 83.06 94 THR A CA 1
ATOM 691 C C . THR A 1 94 ? 12.168 -5.975 -5.826 1.00 83.06 94 THR A C 1
ATOM 693 O O . THR A 1 94 ? 13.205 -5.408 -6.174 1.00 83.06 94 THR A O 1
ATOM 696 N N . TYR A 1 95 ? 11.108 -5.330 -5.332 1.00 81.25 95 TYR A N 1
ATOM 697 C CA . TYR A 1 95 ? 11.172 -3.952 -4.827 1.00 81.25 95 TYR A CA 1
ATOM 698 C C . TYR A 1 95 ? 11.063 -3.915 -3.317 1.00 81.25 95 TYR A C 1
ATOM 700 O O . TYR A 1 95 ? 10.381 -4.743 -2.710 1.00 81.25 95 TYR A O 1
ATOM 708 N N . TRP A 1 96 ? 11.681 -2.898 -2.732 1.00 84.31 96 TRP A N 1
ATOM 709 C CA . TRP A 1 96 ? 11.455 -2.546 -1.347 1.00 84.31 96 TRP A CA 1
ATOM 710 C C . TRP A 1 96 ? 10.386 -1.463 -1.297 1.00 84.31 96 TRP A C 1
ATOM 712 O O . TRP A 1 96 ? 10.569 -0.362 -1.813 1.00 84.31 96 TRP A O 1
ATOM 722 N N . VAL A 1 97 ? 9.247 -1.784 -0.692 1.00 85.88 97 VAL A N 1
ATOM 723 C CA . VAL A 1 97 ? 8.193 -0.804 -0.423 1.00 85.88 97 VAL A CA 1
ATOM 724 C C . VAL A 1 97 ? 8.326 -0.351 1.021 1.00 85.88 97 VAL A C 1
ATOM 726 O O . VAL A 1 97 ? 8.269 -1.169 1.943 1.00 85.88 97 VAL A O 1
ATOM 729 N N . GLN A 1 98 ? 8.480 0.955 1.218 1.00 87.56 98 GLN A N 1
ATOM 730 C CA . GLN A 1 98 ? 8.438 1.570 2.539 1.00 87.56 98 GLN A CA 1
ATOM 731 C C . GLN A 1 98 ? 7.054 2.161 2.794 1.00 87.56 98 GLN A C 1
ATOM 733 O O . GLN A 1 98 ? 6.580 2.997 2.025 1.00 87.56 98 GLN A O 1
ATOM 738 N N . LEU A 1 99 ? 6.429 1.750 3.897 1.00 87.75 99 LEU A N 1
ATOM 739 C CA . LEU A 1 99 ? 5.137 2.266 4.353 1.00 87.75 99 LEU A CA 1
ATOM 740 C C . LEU A 1 99 ? 5.241 2.801 5.781 1.00 87.75 99 LEU A C 1
ATOM 742 O O . LEU A 1 99 ? 5.999 2.247 6.579 1.00 87.75 99 LEU A O 1
ATOM 746 N N . PRO A 1 100 ? 4.479 3.842 6.145 1.00 83.25 100 PRO A N 1
ATOM 747 C CA . PRO A 1 100 ? 4.462 4.350 7.511 1.00 83.25 100 PRO A CA 1
ATOM 748 C C . PRO A 1 100 ? 3.896 3.320 8.496 1.00 83.25 100 PRO A C 1
ATOM 750 O O . PRO A 1 100 ? 3.048 2.492 8.157 1.00 83.25 100 PRO A O 1
ATOM 753 N N . THR A 1 101 ? 4.347 3.401 9.746 1.00 80.88 10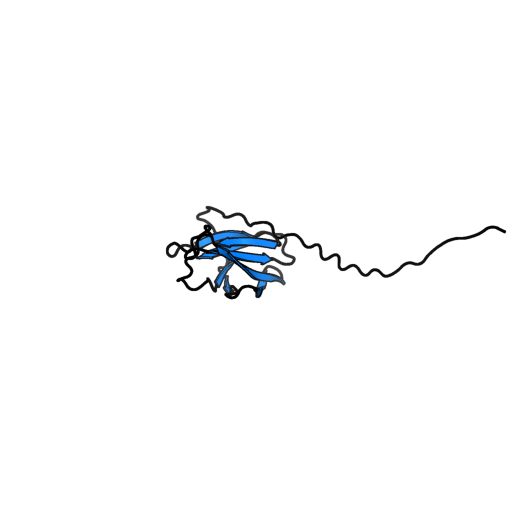1 THR A N 1
ATOM 754 C CA . THR A 1 101 ? 3.816 2.606 10.859 1.00 80.88 101 THR A CA 1
ATOM 755 C C . THR A 1 101 ? 2.835 3.413 11.699 1.00 80.88 101 THR A C 1
ATOM 757 O O . THR A 1 101 ? 2.907 4.639 11.786 1.00 80.88 101 THR A O 1
ATOM 760 N N . SER A 1 102 ? 1.915 2.716 12.364 1.00 70.81 102 SER A N 1
ATOM 761 C CA . SER A 1 102 ? 0.892 3.343 13.203 1.00 70.81 102 SER A CA 1
ATOM 762 C C . SER A 1 102 ? 1.411 3.870 14.544 1.00 70.81 102 SER A C 1
ATOM 764 O O . SER A 1 102 ? 0.756 4.700 15.169 1.00 70.81 102 SER A O 1
ATOM 766 N N . PHE A 1 103 ? 2.596 3.429 14.982 1.00 65.06 103 PHE A N 1
ATOM 767 C CA . PHE A 1 103 ? 3.109 3.638 16.342 1.00 65.06 103 PHE A CA 1
ATOM 768 C C . PHE A 1 103 ? 4.211 4.702 16.468 1.00 65.06 103 PHE A C 1
ATOM 770 O O . PHE A 1 103 ? 5.044 4.623 17.367 1.00 65.06 103 PHE A O 1
ATOM 777 N N . GLY A 1 104 ? 4.191 5.736 15.623 1.00 54.25 104 GLY A N 1
ATOM 778 C CA . GLY A 1 104 ? 4.955 6.963 15.891 1.00 54.25 104 GLY A CA 1
ATOM 779 C C . GLY A 1 104 ? 6.108 7.241 14.932 1.00 54.25 104 GLY A C 1
ATOM 780 O O . GLY A 1 104 ? 7.261 7.319 15.344 1.00 54.25 104 GLY A O 1
ATOM 781 N N . GLY A 1 105 ? 5.775 7.482 13.663 1.00 60.72 105 GLY A N 1
ATOM 782 C CA . GLY A 1 105 ? 6.642 8.218 12.734 1.00 60.72 105 GLY A CA 1
ATOM 783 C C . GLY A 1 105 ? 7.773 7.417 12.088 1.00 60.72 105 GLY A C 1
ATOM 784 O O . GLY A 1 105 ? 8.629 8.012 11.439 1.00 60.72 105 GLY A O 1
ATOM 785 N N . GLY A 1 106 ? 7.787 6.093 12.252 1.00 73.69 106 GLY A N 1
ATOM 786 C CA . GLY A 1 106 ? 8.703 5.204 11.537 1.00 73.69 106 GLY A CA 1
ATOM 787 C C . GLY A 1 106 ? 8.103 4.662 10.240 1.00 73.69 106 GLY A C 1
ATOM 788 O O . GLY A 1 106 ? 6.896 4.749 10.012 1.00 73.69 106 GLY A O 1
ATOM 789 N N . THR A 1 107 ? 8.941 4.036 9.420 1.00 80.56 107 THR A N 1
ATOM 790 C CA . THR A 1 107 ? 8.524 3.262 8.246 1.00 80.56 107 THR A CA 1
ATOM 791 C C . THR A 1 107 ? 8.849 1.779 8.443 1.00 80.56 107 THR A C 1
ATOM 793 O O . THR A 1 107 ? 9.819 1.418 9.105 1.00 80.56 107 THR A O 1
ATOM 796 N N . SER A 1 108 ? 7.998 0.905 7.911 1.00 85.00 108 SER A N 1
ATOM 797 C CA . SER A 1 108 ? 8.246 -0.527 7.746 1.00 85.00 108 SER A CA 1
ATOM 798 C C . SER A 1 108 ? 8.616 -0.813 6.300 1.00 85.00 108 SER A C 1
ATOM 800 O O . SER A 1 108 ? 8.078 -0.188 5.387 1.00 85.00 108 SER A O 1
ATOM 802 N N . CYS A 1 109 ? 9.524 -1.764 6.103 1.00 85.88 109 CYS A N 1
ATOM 803 C CA . CYS A 1 109 ? 10.017 -2.154 4.791 1.00 85.88 109 CYS A CA 1
ATOM 804 C C . CYS A 1 109 ? 9.513 -3.545 4.412 1.00 85.88 109 CYS A C 1
ATOM 806 O O . CYS A 1 109 ? 9.654 -4.492 5.189 1.00 85.88 109 CYS A O 1
ATOM 808 N N . TYR A 1 110 ? 8.976 -3.672 3.204 1.00 87.50 110 TYR A N 1
ATOM 809 C CA . TYR A 1 110 ? 8.417 -4.916 2.691 1.00 87.50 110 TYR A CA 1
ATOM 810 C C . TYR A 1 110 ? 9.114 -5.323 1.394 1.00 87.50 110 TYR A C 1
ATOM 812 O O . TYR A 1 110 ? 9.282 -4.498 0.494 1.00 87.50 110 TYR A O 1
ATOM 820 N N . ALA A 1 111 ? 9.499 -6.597 1.300 1.00 87.38 111 ALA A N 1
ATOM 821 C CA . ALA A 1 111 ? 10.029 -7.192 0.077 1.00 87.38 111 ALA A CA 1
ATOM 822 C C . ALA A 1 111 ? 8.867 -7.569 -0.850 1.00 87.38 111 ALA A C 1
ATOM 824 O O . ALA A 1 111 ? 8.183 -8.567 -0.617 1.00 87.38 111 ALA A O 1
ATOM 825 N N . VAL A 1 112 ? 8.629 -6.787 -1.900 1.00 87.12 112 VAL A N 1
ATOM 826 C CA . VAL A 1 112 ? 7.559 -7.054 -2.864 1.00 87.12 112 VAL A CA 1
ATOM 827 C C . VAL A 1 112 ? 8.110 -7.837 -4.047 1.00 87.12 112 VAL A C 1
ATOM 829 O O . VAL A 1 112 ? 9.036 -7.378 -4.712 1.00 87.12 112 VAL A O 1
ATOM 832 N N . TYR A 1 113 ? 7.528 -9.006 -4.325 1.00 85.88 113 TYR A N 1
ATOM 833 C CA . TYR A 1 113 ? 7.874 -9.852 -5.469 1.00 85.88 113 TYR A CA 1
ATOM 834 C C . TYR A 1 113 ? 6.619 -10.218 -6.267 1.00 85.88 113 TYR A C 1
ATOM 836 O O . TYR A 1 113 ? 5.703 -10.842 -5.730 1.00 85.88 113 TYR A O 1
ATOM 844 N N . LYS A 1 114 ? 6.601 -9.870 -7.561 1.00 84.94 114 LYS A N 1
ATOM 845 C CA . LYS A 1 114 ? 5.485 -10.084 -8.500 1.00 84.94 114 LYS A CA 1
ATOM 846 C C . LYS A 1 114 ? 4.149 -9.526 -8.030 1.00 84.94 114 LYS A C 1
ATOM 848 O O . LYS A 1 114 ? 3.816 -8.418 -8.404 1.00 84.94 114 LYS A O 1
ATOM 853 N N . ASN A 1 115 ? 3.380 -10.298 -7.272 1.00 88.56 115 ASN A N 1
ATOM 854 C CA . ASN A 1 115 ? 2.052 -9.955 -6.785 1.00 88.56 115 ASN A CA 1
ATOM 855 C C . ASN A 1 115 ? 1.958 -10.429 -5.333 1.00 88.56 115 ASN A C 1
ATOM 857 O O . ASN A 1 115 ? 1.944 -11.640 -5.082 1.00 88.56 115 ASN A O 1
ATOM 861 N N . CYS A 1 116 ? 1.948 -9.491 -4.389 1.00 90.56 116 CYS A N 1
ATOM 862 C CA . CYS A 1 116 ? 1.949 -9.829 -2.975 1.00 90.56 116 CYS A CA 1
ATOM 863 C C . CYS A 1 116 ? 1.175 -8.818 -2.118 1.00 90.56 116 CYS A C 1
ATOM 865 O O . CYS A 1 116 ? 1.076 -7.634 -2.443 1.00 90.56 116 CYS A O 1
ATOM 867 N N . ASP A 1 117 ? 0.629 -9.312 -1.010 1.00 93.31 117 ASP A N 1
ATOM 868 C CA . ASP A 1 117 ? -0.111 -8.527 -0.032 1.00 93.31 117 ASP A CA 1
ATOM 869 C C . ASP A 1 117 ? 0.823 -8.030 1.072 1.00 93.31 117 ASP A C 1
ATOM 871 O O . ASP A 1 117 ? 1.466 -8.807 1.787 1.00 93.31 117 ASP A O 1
ATOM 875 N N . VAL A 1 118 ? 0.866 -6.712 1.236 1.00 91.62 118 VAL A N 1
ATOM 876 C CA . VAL A 1 118 ? 1.509 -6.021 2.347 1.00 91.62 118 VAL A CA 1
ATOM 877 C C . VAL A 1 118 ? 0.463 -5.716 3.409 1.00 91.62 118 VAL A C 1
ATOM 879 O O . VAL A 1 118 ? -0.550 -5.075 3.131 1.00 91.62 118 VAL A O 1
ATOM 882 N N . ILE A 1 119 ? 0.730 -6.137 4.646 1.00 91.81 119 ILE A N 1
ATOM 883 C CA . ILE A 1 119 ? -0.167 -5.908 5.781 1.00 91.81 119 ILE A CA 1
ATOM 884 C C . ILE A 1 119 ? 0.495 -4.936 6.760 1.00 91.81 119 ILE A C 1
ATOM 886 O O . ILE A 1 119 ? 1.499 -5.262 7.405 1.00 91.81 119 ILE A O 1
ATOM 890 N N . VAL A 1 120 ? -0.095 -3.748 6.895 1.00 91.56 120 VAL A N 1
ATOM 891 C CA . VAL A 1 120 ? 0.252 -2.774 7.936 1.00 91.56 120 VAL A CA 1
ATOM 892 C C . VAL A 1 120 ? -0.624 -3.063 9.145 1.00 91.56 120 VAL A C 1
ATOM 894 O O . VAL A 1 120 ? -1.828 -2.808 9.126 1.00 91.56 120 VAL A O 1
ATOM 897 N N . LYS A 1 121 ? -0.026 -3.645 10.185 1.00 90.12 121 LYS A N 1
ATOM 898 C CA . LYS A 1 121 ? -0.767 -4.113 11.358 1.00 90.12 121 LYS A CA 1
ATOM 899 C C . LYS A 1 121 ? -1.036 -3.005 12.366 1.00 90.12 121 LYS A C 1
ATOM 901 O O . LYS A 1 121 ? -0.206 -2.116 12.548 1.00 90.12 121 LYS A O 1
ATOM 906 N N . PHE A 1 122 ? -2.147 -3.139 13.087 1.00 92.00 122 PHE A N 1
ATOM 907 C CA . PHE A 1 122 ? -2.530 -2.271 14.205 1.00 92.00 122 PHE A CA 1
ATOM 908 C C . PHE A 1 122 ? -2.547 -0.771 13.866 1.00 92.00 122 PHE A C 1
ATOM 910 O O . PHE A 1 122 ? -2.117 0.067 14.662 1.00 92.00 122 PHE A O 1
ATOM 917 N N . TRP A 1 123 ? -3.037 -0.413 12.683 1.00 93.19 123 TRP A N 1
ATOM 918 C CA . TRP A 1 123 ? -3.310 0.968 12.313 1.00 93.19 123 TRP A CA 1
ATOM 919 C C . TRP A 1 123 ? -4.376 1.582 13.217 1.00 93.19 123 TRP A C 1
ATOM 921 O O . TRP A 1 123 ? -5.448 1.006 13.387 1.00 93.19 123 TRP A O 1
ATOM 931 N N . ASP A 1 124 ? -4.092 2.740 13.816 1.00 91.81 124 ASP A N 1
ATOM 932 C CA . ASP A 1 124 ? -5.084 3.463 14.613 1.00 91.81 124 ASP A CA 1
ATOM 933 C C . ASP A 1 124 ? -6.091 4.136 13.672 1.00 91.81 124 ASP A C 1
ATOM 935 O O . ASP A 1 124 ? -5.714 4.980 12.858 1.00 91.81 124 ASP A O 1
ATOM 939 N N . LYS A 1 125 ? -7.377 3.786 13.787 1.00 89.12 125 LYS A N 1
ATOM 940 C CA . LYS A 1 125 ? -8.448 4.338 12.937 1.00 89.12 125 LYS A CA 1
ATOM 941 C C . LYS A 1 125 ? -8.636 5.848 13.073 1.00 89.12 125 LYS A C 1
ATOM 943 O O . LYS A 1 125 ? -9.279 6.449 12.216 1.00 89.12 125 LYS A O 1
ATOM 948 N N . ASN A 1 126 ? -8.110 6.461 14.133 1.00 89.31 126 ASN A N 1
ATOM 949 C CA . ASN A 1 126 ? -8.144 7.912 14.302 1.00 89.31 126 ASN A CA 1
ATOM 950 C C . ASN A 1 126 ? -7.067 8.626 13.469 1.00 89.31 126 ASN A C 1
ATOM 952 O O . ASN A 1 126 ? -7.154 9.841 13.288 1.00 89.31 126 ASN A O 1
ATOM 956 N N . ASN A 1 127 ? -6.073 7.896 12.953 1.00 88.94 127 ASN A N 1
ATOM 957 C CA . ASN A 1 127 ? -5.056 8.445 12.065 1.00 88.94 127 ASN A CA 1
ATOM 958 C C . ASN A 1 127 ? -5.512 8.349 10.600 1.00 88.94 127 ASN A C 1
ATOM 960 O O . ASN A 1 127 ? -6.048 7.310 10.197 1.00 88.94 127 ASN A O 1
ATOM 964 N N . PRO A 1 128 ? -5.260 9.384 9.772 1.00 89.38 128 PRO A N 1
ATOM 965 C CA . PRO A 1 128 ? -5.489 9.303 8.333 1.00 89.38 128 PRO A CA 1
ATOM 966 C C . PRO A 1 128 ? -4.749 8.105 7.747 1.00 89.38 128 PRO A C 1
ATOM 968 O O . PRO A 1 128 ? -3.573 7.924 8.045 1.00 89.38 128 PRO A O 1
ATOM 971 N N . VAL A 1 129 ? -5.418 7.293 6.926 1.00 91.25 129 VAL A N 1
ATOM 972 C CA . VAL A 1 129 ? -4.751 6.179 6.240 1.00 91.25 129 VAL A CA 1
ATOM 973 C C . VAL A 1 129 ? -3.574 6.691 5.398 1.00 91.25 129 VAL A C 1
ATOM 975 O O . VAL A 1 129 ? -3.653 7.804 4.870 1.00 91.25 129 VAL A O 1
ATOM 978 N N . PRO A 1 130 ? -2.496 5.904 5.249 1.00 89.44 130 PRO A N 1
ATOM 979 C CA . PRO A 1 130 ? -1.364 6.293 4.418 1.00 89.44 130 PRO A CA 1
ATOM 980 C C . PRO A 1 130 ? -1.802 6.575 2.980 1.00 89.44 130 PRO A C 1
ATOM 982 O O . PRO A 1 130 ? -2.535 5.787 2.385 1.00 89.44 130 PRO A O 1
ATOM 985 N N . ASP A 1 131 ? -1.346 7.691 2.422 1.00 90.75 131 ASP A N 1
ATOM 986 C CA . ASP A 1 131 ? -1.659 8.127 1.058 1.00 90.75 131 ASP A CA 1
ATOM 987 C C . ASP A 1 131 ? -0.444 8.088 0.122 1.00 90.75 131 ASP A C 1
ATOM 989 O O . ASP A 1 131 ? -0.558 8.409 -1.065 1.00 90.75 131 ASP A O 1
ATOM 993 N N . HIS A 1 132 ? 0.703 7.651 0.637 1.00 89.00 132 HIS A N 1
ATOM 994 C CA . HIS A 1 132 ? 1.946 7.542 -0.103 1.00 89.00 132 HIS A CA 1
ATOM 995 C C . HIS A 1 132 ? 2.804 6.358 0.363 1.00 89.00 132 HIS A C 1
ATOM 997 O O . HIS A 1 132 ? 2.635 5.832 1.469 1.00 89.00 132 HIS A O 1
ATOM 1003 N N . TYR A 1 133 ? 3.713 5.929 -0.509 1.00 86.62 133 TYR A N 1
ATOM 1004 C CA . TYR A 1 133 ? 4.735 4.922 -0.242 1.00 86.62 133 TYR A CA 1
ATOM 1005 C C . TYR A 1 133 ? 5.996 5.231 -1.050 1.00 86.62 133 TYR A C 1
ATOM 1007 O O . TYR A 1 133 ? 5.923 5.789 -2.146 1.00 86.62 133 TYR A O 1
ATOM 1015 N N . THR A 1 134 ? 7.145 4.800 -0.538 1.00 84.38 134 THR A N 1
ATOM 1016 C CA . THR A 1 134 ? 8.425 4.961 -1.239 1.00 84.38 134 THR A CA 1
ATOM 1017 C C . THR A 1 134 ? 8.848 3.644 -1.870 1.00 84.38 134 THR A C 1
ATOM 1019 O O . THR A 1 134 ? 8.805 2.601 -1.208 1.00 84.38 134 THR A O 1
ATOM 1022 N N . LEU A 1 135 ? 9.288 3.698 -3.131 1.00 77.06 135 LEU A N 1
ATOM 1023 C CA . LEU A 1 135 ? 10.032 2.607 -3.764 1.00 77.06 135 LEU A CA 1
ATOM 1024 C C . LEU A 1 135 ? 11.535 2.767 -3.530 1.00 77.06 135 LEU A C 1
ATOM 1026 O O . LEU A 1 135 ? 12.093 3.854 -3.687 1.00 77.06 135 LEU A O 1
ATOM 1030 N N . ALA A 1 136 ? 12.164 1.655 -3.166 1.00 71.25 136 ALA A N 1
ATOM 1031 C CA . ALA A 1 136 ? 13.558 1.527 -2.782 1.00 71.25 136 ALA A CA 1
ATOM 1032 C C . ALA A 1 136 ? 14.189 0.264 -3.387 1.00 71.25 136 ALA A C 1
ATOM 1034 O O . ALA A 1 136 ? 13.468 -0.726 -3.659 1.00 71.25 136 ALA A O 1
#

Organism: Aspergillus terreus (strain NIH 2624 / FGSC A1156) (NCBI:txid341663)

Foldseek 3Di:
DDDDDDDDDDDPPDPPPVPPPAAAWDWDPDPCQQVPDDWDKDWADQDAQDKDWDQAPPRWIKMKHFHDWAALDPPDPQWTKTKIKIARGPDQAWKWKWDDAQPPGHTIITTDGGIHIYIRGGHGPVDRDDTIIIID

pLDDT: mean 76.85, std 18.38, range [34.66, 96.88]

Secondary structure (DSSP, 8-state):
--------------------PPEEPEEE--TTTTTTS--EEEE---STT-EEEEE-GGG-EEEEEEEEEEEEETTEEEEEEEEEEEE-TT--SEEEEEEE-TTTS-EEEEEEESEEEEEEEEEETTSPPP-EEEE-

Radius of gyration: 20.59 Å; chains: 1; bounding box: 38×59×66 Å

Sequence (136 aa):
MVSSSVKLLLSAFGLMGFATAAVQCDLVASDDCGRNSHSLDHKLPTSVGSTFFADGFHGGVVNAKFESETQSVSGNSQYVDLTYNFNLGDYDGTYWVQLPTSFGGGTSCYAVYKNCDVIVKFWDKNNPVPDHYTLA